Protein AF-A0A2I0SZI4-F1 (afdb_monomer)

pLDDT: mean 84.81, std 13.73, range [38.62, 94.12]

Sequence (105 aa):
MYHERINRATNKKITLSLMANPSHLEAVDPVVQGKTKAEQFYRGDTAGKKVMSILLHGDAAFAGQGVVYETFHLSDLPSYTTNGTIHVVVNNQVTSRGFSNHFVC

Radius of gyration: 15.02 Å; Cα contacts (8 Å, |Δi|>4): 156; chains: 1; bounding box: 37×29×42 Å

Nearest PDB structures (foldseek):
  8i0k-assembly1_B  TM=9.808E-01  e=4.228E-10  Homo sapiens
  2yic-assembly2_C  TM=9.408E-01  e=3.191E-06  Mycolicibacterium smegmatis
  6km9-assembly1_A  TM=9.834E-01  e=1.082E-05  Vibrio vulnificus CMCP6
  6kma-assembly2_D  TM=9.854E-01  e=1.230E-05  Vibrio vulnificus CMCP6
  6kma-assembly1_A  TM=9.844E-01  e=1.230E-05  Vibrio vulnificus CMCP6

Solvent-accessible surface area (backbone atoms only — not comparable to full-atom values): 6476 Å² total; per-residue (Å²): 120,76,46,79,44,72,38,84,91,76,74,41,79,43,80,45,71,74,68,91,64,71,92,59,77,66,68,45,54,57,54,51,45,52,50,42,36,49,54,19,58,79,66,69,33,88,78,32,83,84,49,77,46,68,45,41,34,15,51,59,45,57,76,68,40,68,60,50,59,54,43,57,58,37,51,78,35,87,92,53,32,41,74,60,70,49,76,46,69,55,70,78,91,66,67,48,100,66,95,51,45,92,47,78,89

Structure (mmCIF, N/CA/C/O backbone):
data_AF-A0A2I0SZI4-F1
#
_entry.id   AF-A0A2I0SZI4-F1
#
loop_
_atom_site.group_PDB
_atom_site.id
_atom_site.type_symbol
_atom_site.label_atom_id
_atom_site.label_alt_id
_atom_site.label_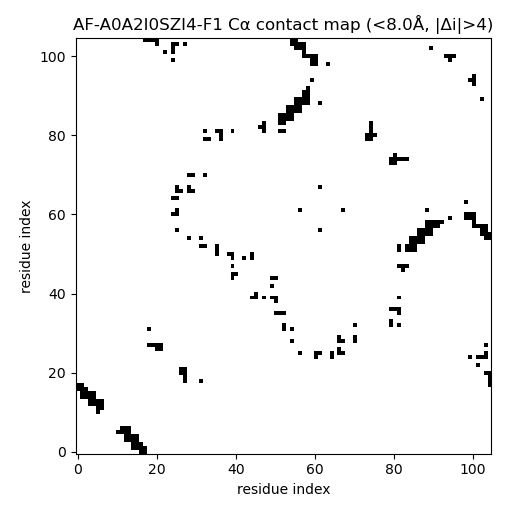comp_id
_atom_site.label_asym_id
_atom_site.label_entity_id
_atom_site.label_seq_id
_atom_site.pdbx_PDB_ins_code
_atom_site.Cartn_x
_atom_site.Cartn_y
_atom_site.Cartn_z
_atom_site.occupancy
_atom_site.B_iso_or_equiv
_atom_site.auth_seq_id
_atom_site.auth_comp_id
_atom_site.auth_asym_id
_atom_site.auth_atom_id
_atom_site.pdbx_PDB_model_num
ATOM 1 N N . MET A 1 1 ? -0.121 15.927 5.016 1.00 57.59 1 MET A N 1
ATOM 2 C CA . MET A 1 1 ? -1.367 16.670 4.728 1.00 57.59 1 MET A CA 1
ATOM 3 C C . MET A 1 1 ? -2.515 15.668 4.672 1.00 57.59 1 MET A C 1
ATOM 5 O O . MET A 1 1 ? -2.370 14.643 4.012 1.00 57.59 1 MET A O 1
ATOM 9 N N . TYR A 1 2 ? -3.602 15.910 5.403 1.00 79.25 2 TYR A N 1
ATOM 10 C CA . TYR A 1 2 ? -4.803 15.069 5.390 1.00 79.25 2 TYR A CA 1
ATOM 11 C C . TYR A 1 2 ? -5.972 15.906 4.875 1.00 79.25 2 TYR A C 1
ATOM 13 O O . TYR A 1 2 ? -6.085 17.079 5.224 1.00 79.25 2 TYR A O 1
ATOM 21 N N . HIS A 1 3 ? -6.819 15.314 4.041 1.00 87.88 3 HIS A N 1
ATOM 22 C CA . HIS A 1 3 ? -8.044 15.928 3.548 1.00 87.88 3 HIS A CA 1
ATOM 23 C C . HIS A 1 3 ? -9.241 15.192 4.130 1.00 87.88 3 HIS A C 1
ATOM 25 O O . HIS A 1 3 ? -9.413 14.001 3.889 1.00 87.88 3 HIS A O 1
ATOM 31 N N . GLU A 1 4 ? -10.097 15.894 4.866 1.00 90.00 4 GLU A N 1
ATOM 32 C CA . GLU A 1 4 ? -11.369 15.328 5.305 1.00 90.00 4 GLU A CA 1
ATOM 33 C C . GLU A 1 4 ? -12.471 15.602 4.279 1.00 90.00 4 GLU A C 1
ATOM 35 O O . GLU A 1 4 ? -12.625 16.710 3.748 1.00 90.00 4 GLU A O 1
ATOM 40 N N . ARG A 1 5 ? -13.252 14.563 3.986 1.00 89.75 5 ARG A N 1
ATOM 41 C CA . ARG A 1 5 ? -14.419 14.617 3.104 1.00 89.75 5 ARG A CA 1
ATOM 42 C C . ARG A 1 5 ? -15.586 13.892 3.760 1.00 89.75 5 ARG A C 1
ATOM 44 O O . ARG A 1 5 ? -15.414 12.846 4.376 1.00 89.75 5 ARG A O 1
ATOM 51 N N . ILE A 1 6 ? -16.788 14.446 3.624 1.00 90.62 6 ILE A N 1
ATOM 52 C CA . ILE A 1 6 ? -18.020 13.782 4.060 1.00 90.62 6 ILE A CA 1
ATOM 53 C C . ILE A 1 6 ? -18.479 12.858 2.934 1.00 90.62 6 ILE A C 1
ATOM 55 O O . ILE A 1 6 ? -18.674 13.296 1.799 1.00 90.62 6 ILE A O 1
ATOM 59 N N . ASN A 1 7 ? -18.672 11.583 3.252 1.00 91.00 7 ASN A N 1
ATOM 60 C CA . ASN A 1 7 ? -19.337 10.647 2.364 1.00 91.00 7 ASN A CA 1
ATOM 61 C C . ASN A 1 7 ? -20.837 10.967 2.347 1.00 91.00 7 ASN A C 1
ATOM 63 O O . ASN A 1 7 ? -21.522 10.776 3.348 1.00 91.00 7 ASN A O 1
ATOM 67 N N . ARG A 1 8 ? -21.350 11.429 1.203 1.00 89.88 8 ARG A N 1
ATOM 68 C CA . ARG A 1 8 ? -22.761 11.820 1.051 1.00 89.88 8 ARG A CA 1
ATOM 69 C C . ARG A 1 8 ? -23.742 10.656 1.218 1.00 89.88 8 ARG A C 1
ATOM 71 O O . ARG A 1 8 ? -24.861 10.888 1.649 1.00 89.88 8 ARG A O 1
ATOM 78 N N . ALA A 1 9 ? -23.335 9.425 0.904 1.00 92.31 9 ALA A N 1
ATOM 79 C CA . ALA A 1 9 ? -24.199 8.251 1.013 1.00 92.31 9 ALA A CA 1
ATOM 80 C C . ALA A 1 9 ? -24.351 7.767 2.463 1.00 92.31 9 ALA A C 1
ATOM 82 O O . ALA A 1 9 ? -25.408 7.280 2.845 1.00 92.31 9 ALA A O 1
ATOM 83 N N . THR A 1 10 ? -23.300 7.897 3.281 1.00 91.56 10 THR A N 1
ATOM 84 C CA . THR A 1 10 ? -23.291 7.375 4.662 1.00 91.56 10 THR A CA 1
ATOM 85 C C . THR A 1 10 ? -23.274 8.457 5.741 1.00 91.56 10 THR A C 1
ATOM 87 O O . THR A 1 10 ? -23.342 8.127 6.922 1.00 91.56 10 THR A O 1
ATOM 90 N N . ASN A 1 11 ? -23.150 9.736 5.366 1.00 92.12 11 ASN A N 1
ATOM 91 C CA . ASN A 1 11 ? -22.923 10.880 6.261 1.00 92.12 11 ASN A CA 1
ATOM 92 C C . ASN A 1 11 ? -21.717 10.732 7.209 1.00 92.12 11 ASN A C 1
ATOM 94 O O . ASN A 1 11 ? -21.591 11.453 8.199 1.00 92.12 11 ASN A O 1
ATOM 98 N N . LYS A 1 12 ? -20.788 9.821 6.901 1.00 91.00 12 LYS A N 1
ATOM 99 C CA . LYS A 1 12 ? -19.557 9.626 7.672 1.00 91.00 12 LYS A CA 1
ATOM 100 C C . LYS A 1 12 ? -18.433 10.496 7.121 1.00 91.00 12 LYS A C 1
ATOM 102 O O . LYS A 1 12 ? -18.307 10.675 5.910 1.00 91.00 12 LYS A O 1
ATOM 107 N N . LYS A 1 13 ? -17.586 11.009 8.013 1.00 91.44 13 LYS A N 1
ATOM 108 C CA . LYS A 1 13 ? -16.336 11.680 7.636 1.00 91.44 13 LYS A CA 1
ATOM 109 C C . LYS A 1 13 ? -15.281 10.636 7.277 1.00 91.44 13 LYS A C 1
ATOM 111 O O . LYS A 1 13 ? -15.106 9.662 8.003 1.00 91.44 13 LYS A O 1
ATOM 116 N N . ILE A 1 14 ? -14.590 10.859 6.167 1.00 91.75 14 ILE A N 1
ATOM 117 C CA . ILE A 1 14 ? -13.469 10.052 5.690 1.00 91.75 14 ILE A CA 1
ATOM 118 C C . ILE A 1 14 ? -12.253 10.966 5.600 1.00 91.75 14 ILE A C 1
ATOM 120 O O . ILE A 1 14 ? -12.322 12.051 5.018 1.00 91.75 14 ILE A O 1
ATOM 124 N N . THR A 1 15 ? -11.142 10.518 6.171 1.00 91.44 15 THR A N 1
ATOM 125 C CA . THR A 1 15 ? -9.850 11.193 6.066 1.00 91.44 15 THR A CA 1
ATOM 126 C C . THR A 1 15 ? -9.047 10.548 4.942 1.00 91.44 15 THR A C 1
ATOM 128 O O . THR A 1 15 ? -8.824 9.342 4.951 1.00 91.44 15 THR A O 1
ATOM 131 N N . LEU A 1 16 ? -8.599 11.351 3.985 1.00 90.88 16 LEU A N 1
ATOM 132 C CA . LEU A 1 16 ? -7.780 10.944 2.849 1.00 90.88 16 LEU A CA 1
ATOM 133 C C . LEU A 1 16 ? -6.364 11.495 3.031 1.00 90.88 16 LEU A C 1
ATOM 135 O O . LEU A 1 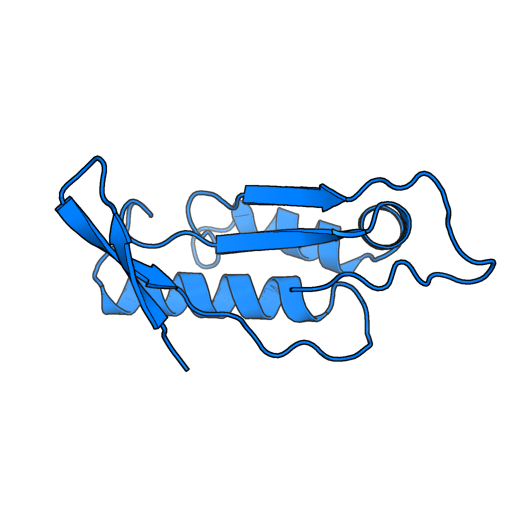16 ? -6.182 12.663 3.383 1.00 90.88 16 LEU A O 1
ATOM 139 N N . SER A 1 17 ? -5.351 10.668 2.791 1.00 91.00 17 SER A N 1
ATOM 140 C CA . SER A 1 17 ? -3.945 11.076 2.802 1.00 91.00 17 SER A CA 1
ATOM 141 C C . SER A 1 17 ? -3.285 10.570 1.533 1.00 91.00 17 SER A C 1
ATOM 143 O O . SER A 1 17 ? -3.420 9.395 1.220 1.00 91.00 17 SER A O 1
ATOM 145 N N . LEU A 1 18 ? -2.582 11.456 0.833 1.00 90.31 18 LEU A N 1
ATOM 146 C CA . LEU A 1 18 ? -1.769 11.110 -0.328 1.00 90.31 18 LEU A CA 1
ATOM 147 C C . LEU A 1 18 ? -0.297 11.208 0.067 1.00 90.31 18 LEU A C 1
ATOM 149 O O . LEU A 1 18 ? 0.095 12.204 0.690 1.00 90.31 18 LEU A O 1
ATOM 153 N N . MET A 1 19 ? 0.483 10.167 -0.228 1.00 89.00 19 MET A N 1
ATOM 154 C CA . MET A 1 19 ? 1.912 10.128 0.080 1.00 89.00 19 MET A CA 1
ATOM 155 C C . MET A 1 19 ? 2.719 10.784 -1.029 1.00 89.00 19 MET A C 1
ATOM 157 O O . MET A 1 19 ? 2.383 10.684 -2.200 1.00 89.00 19 MET A O 1
ATOM 161 N N . ALA A 1 20 ? 3.780 11.488 -0.639 1.00 87.94 20 ALA A N 1
ATOM 162 C CA . ALA A 1 20 ? 4.736 11.999 -1.604 1.00 87.94 20 ALA A CA 1
ATOM 163 C C . ALA A 1 20 ? 5.593 10.833 -2.104 1.00 87.94 20 ALA A C 1
ATOM 165 O O . ALA A 1 20 ? 6.163 10.093 -1.302 1.00 87.94 20 ALA A O 1
ATOM 166 N N . ASN A 1 21 ? 5.687 10.694 -3.418 1.00 88.06 21 ASN A N 1
ATOM 167 C CA . ASN A 1 21 ? 6.401 9.623 -4.092 1.00 88.06 21 ASN A CA 1
ATOM 168 C C . ASN A 1 21 ? 7.538 10.198 -4.960 1.00 88.06 21 ASN A C 1
ATOM 170 O O . ASN A 1 21 ? 7.333 11.196 -5.657 1.00 88.06 21 ASN A O 1
ATOM 174 N N . PRO A 1 22 ? 8.746 9.607 -4.930 1.00 86.56 22 PRO A N 1
ATOM 175 C CA . PRO A 1 22 ? 9.817 9.981 -5.847 1.00 86.56 22 PRO A CA 1
ATOM 176 C C . PRO A 1 22 ? 9.516 9.491 -7.273 1.00 86.56 22 PRO A C 1
ATOM 178 O O . PRO A 1 22 ? 8.589 8.719 -7.507 1.00 86.56 22 PRO A O 1
ATOM 181 N N . SER A 1 23 ? 10.353 9.888 -8.235 1.00 83.44 23 SER A N 1
ATOM 182 C CA . SER A 1 23 ? 10.281 9.380 -9.614 1.00 83.44 23 SER A CA 1
ATOM 183 C C . SER A 1 23 ? 10.620 7.889 -9.750 1.00 83.44 23 SER A C 1
ATOM 185 O O . SER A 1 23 ? 10.329 7.302 -10.790 1.00 83.44 23 SER A O 1
ATOM 187 N N . HIS A 1 24 ? 11.227 7.277 -8.725 1.00 84.81 24 HIS A N 1
ATOM 188 C CA . HIS A 1 24 ? 11.478 5.838 -8.672 1.00 84.81 24 HIS A CA 1
ATOM 189 C C . HIS A 1 24 ? 10.147 5.114 -8.473 1.00 84.81 24 HIS A C 1
ATOM 191 O O . HIS A 1 24 ? 9.565 5.162 -7.388 1.00 84.81 24 HIS A O 1
ATOM 197 N N . LEU A 1 25 ? 9.664 4.493 -9.547 1.00 80.81 25 LEU A N 1
ATOM 198 C CA . LEU A 1 25 ? 8.380 3.799 -9.570 1.00 80.81 25 LEU A CA 1
ATOM 199 C C . LEU A 1 25 ? 8.345 2.703 -8.497 1.00 80.81 25 LEU A C 1
ATOM 201 O O . LEU A 1 25 ? 9.364 2.070 -8.231 1.00 80.81 25 LEU A O 1
ATOM 205 N N . GLU A 1 26 ? 7.181 2.511 -7.876 1.00 86.38 26 GLU A N 1
ATOM 206 C CA . GLU A 1 26 ? 6.907 1.490 -6.845 1.00 86.38 26 GLU A CA 1
ATOM 207 C C . GLU A 1 26 ? 7.711 1.619 -5.531 1.00 86.38 26 GLU A C 1
ATOM 209 O O . GLU A 1 26 ? 7.407 0.964 -4.538 1.00 86.38 26 GLU A O 1
ATOM 214 N N . ALA A 1 27 ? 8.690 2.528 -5.442 1.00 87.25 27 ALA A N 1
ATOM 215 C CA . ALA A 1 27 ? 9.480 2.729 -4.221 1.00 87.25 27 ALA A CA 1
ATOM 216 C C . ALA A 1 27 ? 8.641 3.223 -3.024 1.00 87.25 27 ALA A C 1
ATOM 218 O O . ALA A 1 27 ? 9.066 3.120 -1.872 1.00 87.25 27 ALA A O 1
ATOM 219 N N . VAL A 1 28 ? 7.457 3.786 -3.287 1.00 91.25 28 VAL A N 1
ATOM 220 C CA . VAL A 1 28 ? 6.547 4.301 -2.256 1.00 91.25 28 VAL A CA 1
ATOM 221 C C . VAL A 1 28 ? 5.647 3.214 -1.652 1.00 91.25 28 VAL A C 1
ATOM 223 O O . VAL A 1 28 ? 5.114 3.417 -0.561 1.00 91.25 28 VAL A O 1
ATOM 226 N N . ASP A 1 29 ? 5.512 2.055 -2.299 1.00 92.06 29 ASP A N 1
ATOM 227 C CA . ASP A 1 29 ? 4.638 0.956 -1.872 1.00 92.06 29 ASP A CA 1
ATOM 228 C C . ASP A 1 29 ? 4.865 0.536 -0.408 1.00 92.06 29 ASP A C 1
ATOM 230 O O . ASP A 1 29 ? 3.919 0.602 0.393 1.00 92.06 29 ASP A O 1
ATOM 234 N N . PRO A 1 30 ? 6.102 0.201 0.021 1.00 92.00 30 PRO A N 1
ATOM 235 C CA . PRO A 1 30 ? 6.352 -0.167 1.413 1.00 92.00 30 PRO A CA 1
ATOM 236 C C . PRO A 1 30 ? 6.176 1.018 2.372 1.00 92.00 30 PRO A C 1
ATOM 238 O O . PRO A 1 30 ? 5.818 0.830 3.537 1.00 92.00 30 PRO A O 1
ATOM 241 N N . VAL A 1 31 ? 6.371 2.254 1.899 1.00 93.19 31 VAL A N 1
ATOM 242 C CA . VAL A 1 31 ? 6.194 3.468 2.712 1.00 93.19 31 VAL A CA 1
ATOM 243 C C . VAL A 1 31 ? 4.719 3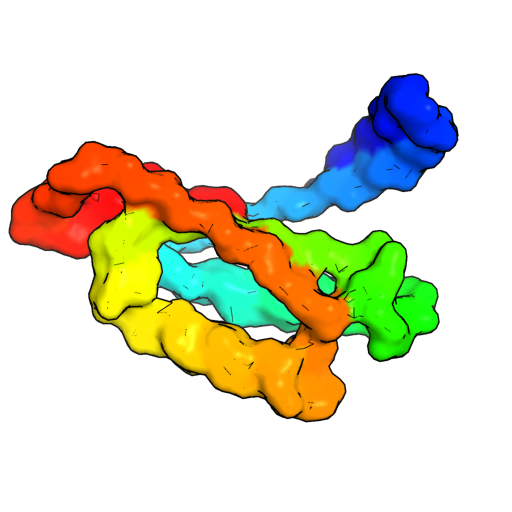.669 3.058 1.00 93.19 31 VAL A C 1
ATOM 245 O O . VAL A 1 31 ? 4.378 3.947 4.212 1.00 93.19 31 VAL A O 1
ATOM 248 N N . VAL A 1 32 ? 3.825 3.480 2.085 1.00 93.06 32 VAL A N 1
ATOM 249 C CA . VAL A 1 32 ? 2.371 3.552 2.291 1.00 93.06 32 VAL A CA 1
ATOM 250 C C . VAL A 1 32 ? 1.894 2.429 3.214 1.00 93.06 32 VAL A C 1
ATOM 252 O O . VAL A 1 32 ? 1.081 2.694 4.106 1.00 93.06 32 VAL A O 1
ATOM 255 N N . GLN A 1 33 ? 2.415 1.205 3.063 1.00 93.56 33 GLN A N 1
ATOM 256 C CA . GLN A 1 33 ? 2.106 0.099 3.980 1.00 93.56 33 GLN A CA 1
ATOM 257 C C . GLN A 1 33 ? 2.536 0.417 5.414 1.00 93.56 33 GLN A C 1
ATOM 259 O O . GLN A 1 33 ? 1.727 0.315 6.339 1.00 93.56 33 GLN A O 1
ATOM 264 N N . GLY A 1 34 ? 3.769 0.894 5.603 1.00 92.81 34 GLY A N 1
ATOM 265 C CA . GLY A 1 34 ? 4.289 1.281 6.915 1.00 92.81 34 GLY A CA 1
ATOM 266 C C . GLY A 1 34 ? 3.465 2.392 7.566 1.00 92.81 34 GLY A C 1
ATOM 267 O O . GLY A 1 34 ? 3.092 2.290 8.737 1.00 92.81 34 GLY A O 1
ATOM 268 N N . LYS A 1 35 ? 3.092 3.422 6.796 1.00 93.12 35 LYS A N 1
ATOM 269 C CA . LYS A 1 35 ? 2.210 4.485 7.291 1.00 93.12 35 LYS A CA 1
ATOM 270 C C . LYS A 1 35 ? 0.831 3.949 7.680 1.00 93.12 35 LYS A C 1
ATOM 272 O O . LYS A 1 35 ? 0.305 4.319 8.727 1.00 93.12 35 LYS A O 1
ATOM 277 N N . THR A 1 36 ? 0.246 3.087 6.855 1.00 93.50 36 THR A N 1
ATOM 278 C CA . THR A 1 36 ? -1.073 2.492 7.114 1.00 93.50 36 THR A CA 1
ATOM 279 C C . THR A 1 36 ? -1.047 1.660 8.387 1.00 93.50 36 THR A C 1
ATOM 281 O O . THR A 1 36 ? -1.911 1.833 9.245 1.00 93.50 36 THR A O 1
ATOM 284 N N . LYS A 1 37 ? -0.008 0.839 8.572 1.00 93.62 37 LYS A N 1
ATOM 285 C CA . LYS A 1 37 ? 0.198 0.063 9.796 1.00 93.62 37 LYS A CA 1
ATOM 286 C C . LYS A 1 37 ? 0.357 0.955 11.027 1.00 93.62 37 LYS A C 1
ATOM 288 O O . LYS A 1 37 ? -0.239 0.671 12.066 1.00 93.62 37 LYS A O 1
ATOM 293 N N . ALA A 1 38 ? 1.110 2.050 10.916 1.00 93.81 38 ALA A N 1
ATOM 294 C CA . ALA A 1 38 ? 1.263 3.014 12.002 1.00 93.81 38 ALA A CA 1
ATOM 295 C C . ALA A 1 38 ? -0.083 3.658 12.380 1.00 93.81 38 ALA A C 1
ATOM 297 O O . ALA A 1 38 ? -0.440 3.709 13.554 1.00 93.81 38 ALA A O 1
ATOM 298 N N . GLU A 1 39 ? -0.876 4.089 11.398 1.00 93.12 39 GLU A N 1
ATOM 299 C CA . GLU A 1 39 ? -2.217 4.645 11.632 1.00 93.12 39 GLU A CA 1
ATOM 300 C C . GLU A 1 39 ? -3.177 3.614 12.246 1.00 93.12 39 GLU A C 1
ATOM 302 O O . GLU A 1 39 ? -3.953 3.955 13.140 1.00 93.12 39 GLU A O 1
ATOM 307 N N . GLN A 1 40 ? -3.109 2.347 11.821 1.00 94.12 40 GLN A N 1
ATOM 308 C CA . GLN A 1 40 ? -3.866 1.259 12.445 1.00 94.12 40 GLN A CA 1
ATOM 309 C C . GLN A 1 40 ? -3.470 1.082 13.914 1.00 94.12 40 GLN A C 1
ATOM 311 O O . GLN A 1 40 ? -4.344 1.002 14.777 1.00 94.12 40 GLN A O 1
ATOM 316 N N . PHE A 1 41 ? -2.169 1.097 14.217 1.00 93.56 41 PHE A N 1
ATOM 317 C CA . PHE A 1 41 ? -1.659 1.008 15.584 1.00 93.56 41 PHE A CA 1
ATOM 318 C C . PHE A 1 41 ? -2.166 2.165 16.458 1.00 93.56 41 PHE A C 1
ATOM 320 O O . PHE A 1 41 ? -2.788 1.923 17.492 1.00 93.56 41 PHE A O 1
ATOM 327 N N . TYR A 1 42 ? -2.001 3.416 16.015 1.00 93.56 42 TYR A N 1
ATOM 328 C CA . TYR A 1 42 ? -2.442 4.592 16.777 1.00 93.56 42 TYR A CA 1
ATOM 329 C C . TYR A 1 42 ? -3.965 4.660 16.973 1.00 93.56 42 TYR A C 1
ATOM 331 O O . TYR A 1 42 ? -4.433 5.230 17.957 1.00 93.56 42 TYR A O 1
ATOM 339 N N . ARG A 1 43 ? -4.760 4.066 16.072 1.00 92.06 43 ARG A N 1
ATOM 340 C CA . ARG A 1 43 ? -6.234 4.021 16.163 1.00 92.06 43 ARG A CA 1
ATOM 341 C C . ARG A 1 43 ? -6.778 2.753 16.835 1.00 92.06 43 ARG A C 1
ATOM 343 O O . ARG A 1 43 ? -8.006 2.568 16.877 1.00 92.06 43 ARG A O 1
ATOM 350 N N . GLY A 1 44 ? -5.894 1.879 17.325 1.00 93.00 44 GLY A N 1
ATOM 351 C CA . GLY A 1 44 ? -6.251 0.585 17.910 1.00 93.00 44 GLY A CA 1
ATOM 352 C C . GLY A 1 44 ? -7.008 -0.325 16.936 1.00 93.00 44 GLY A C 1
ATOM 353 O O . GLY A 1 44 ? -7.935 -1.025 17.335 1.00 93.00 44 GLY A O 1
ATOM 354 N N . ASP A 1 45 ? -6.695 -0.250 15.643 1.00 91.81 45 ASP A N 1
ATOM 355 C CA . ASP A 1 45 ? -7.350 -0.996 14.568 1.00 91.81 45 ASP A CA 1
ATOM 356 C C . ASP A 1 45 ? -6.609 -2.302 14.259 1.00 91.81 45 ASP A C 1
ATOM 358 O O . ASP A 1 45 ? -5.952 -2.450 13.232 1.00 91.81 45 ASP A O 1
ATOM 362 N N . THR A 1 46 ? -6.714 -3.273 15.165 1.00 87.12 46 THR A N 1
ATOM 363 C CA . THR A 1 46 ? -6.058 -4.582 15.008 1.00 87.12 46 THR A CA 1
ATOM 364 C C . THR A 1 46 ? -6.648 -5.420 13.874 1.00 87.12 4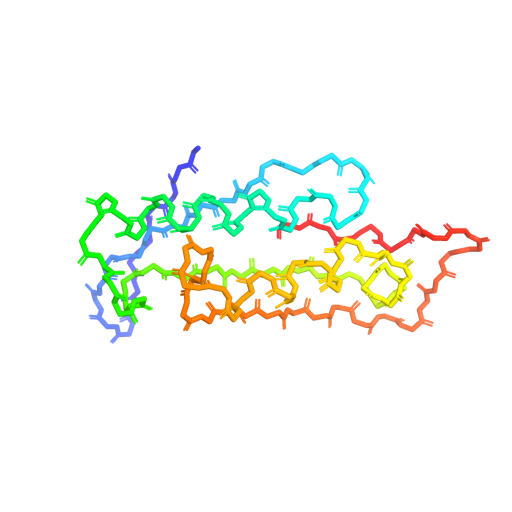6 THR A C 1
ATOM 366 O O . THR A 1 46 ? -5.958 -6.271 13.322 1.00 87.12 46 THR A O 1
ATOM 369 N N . ALA A 1 47 ? -7.904 -5.160 13.503 1.00 87.44 47 ALA A N 1
ATOM 370 C CA . ALA A 1 47 ? -8.626 -5.882 12.459 1.00 87.44 47 ALA A CA 1
ATOM 371 C C . ALA A 1 47 ? -8.585 -5.194 11.079 1.00 87.44 47 ALA A C 1
ATOM 373 O O . ALA A 1 47 ? -9.209 -5.701 10.151 1.00 87.44 47 ALA A O 1
ATOM 374 N N . GLY A 1 48 ? -7.921 -4.035 10.947 1.00 88.06 48 GLY A N 1
ATOM 375 C CA . GLY A 1 48 ? -7.829 -3.272 9.692 1.00 88.06 48 GLY A CA 1
ATOM 376 C C . GLY A 1 48 ? -9.173 -2.793 9.132 1.00 88.06 48 GLY A C 1
ATOM 377 O O . GLY A 1 48 ? -9.371 -2.753 7.922 1.00 88.06 48 GLY A O 1
ATOM 378 N N . LYS A 1 49 ? -10.135 -2.462 10.000 1.00 90.94 49 LYS A N 1
ATOM 379 C CA . LYS A 1 49 ? -11.495 -2.050 9.601 1.00 90.94 49 LYS A CA 1
ATOM 380 C C . LYS A 1 49 ? -11.685 -0.535 9.530 1.00 90.94 49 LYS A C 1
ATOM 382 O O . LYS A 1 49 ? -12.726 -0.073 9.064 1.00 90.94 49 LYS A O 1
ATOM 387 N N . LYS A 1 50 ? -10.735 0.246 10.044 1.00 91.19 50 LYS A N 1
ATOM 388 C CA . LYS A 1 50 ? -10.803 1.713 10.137 1.00 91.19 50 LYS A CA 1
ATOM 389 C C . LYS A 1 50 ? -9.838 2.403 9.179 1.00 91.19 50 LYS A C 1
ATOM 391 O O . LYS A 1 50 ? -10.128 3.523 8.762 1.00 91.19 50 LYS A O 1
ATOM 396 N N . VAL A 1 51 ? -8.703 1.778 8.872 1.00 93.25 51 VAL A N 1
ATOM 39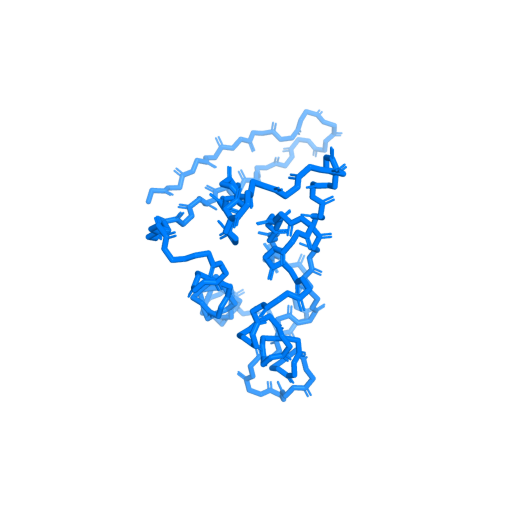7 C CA . VAL A 1 51 ? -7.669 2.337 7.991 1.00 93.25 51 VAL A CA 1
ATOM 398 C C . VAL A 1 51 ? -7.327 1.331 6.903 1.00 93.25 51 VAL A C 1
ATOM 400 O O . VAL A 1 51 ? -7.099 0.160 7.193 1.00 93.25 51 VAL A O 1
ATOM 403 N N . MET A 1 52 ? -7.254 1.818 5.669 1.00 92.62 52 MET A N 1
ATOM 404 C CA . MET A 1 52 ? -6.968 1.033 4.476 1.00 92.62 52 MET A CA 1
ATOM 405 C C . MET A 1 52 ? -6.013 1.811 3.572 1.00 92.62 52 MET A C 1
ATOM 407 O O . MET A 1 52 ? -6.156 3.029 3.426 1.00 92.62 52 MET A O 1
ATOM 411 N N . SER A 1 53 ? -5.072 1.101 2.959 1.00 93.25 53 SER A N 1
ATOM 412 C CA . SER A 1 53 ? -4.199 1.606 1.902 1.00 93.25 53 SER A CA 1
ATOM 413 C C . SER A 1 53 ? -4.777 1.302 0.523 1.00 93.25 53 SER A C 1
ATOM 415 O O . SER A 1 53 ? -5.388 0.255 0.285 1.00 93.25 53 SER A O 1
ATOM 417 N N . ILE A 1 54 ? -4.551 2.236 -0.395 1.00 93.44 54 ILE A N 1
ATOM 418 C CA . ILE A 1 54 ? -4.804 2.077 -1.823 1.00 93.44 54 ILE A CA 1
ATOM 419 C C . ILE A 1 54 ? -3.481 2.393 -2.515 1.00 93.44 54 ILE A C 1
ATOM 421 O O . ILE A 1 54 ? -2.893 3.432 -2.223 1.00 93.44 54 ILE A O 1
ATOM 425 N N . LEU A 1 55 ? -3.019 1.49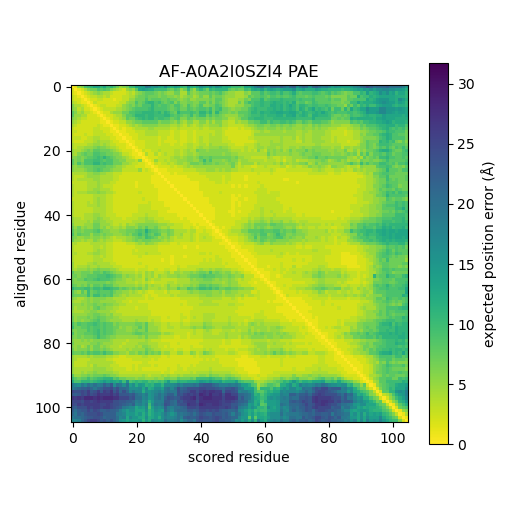3 -3.377 1.00 92.69 55 LEU A N 1
ATOM 426 C CA . LEU A 1 55 ? -1.800 1.646 -4.162 1.00 92.69 55 LEU A CA 1
ATOM 427 C C . LEU A 1 55 ? -2.158 1.686 -5.645 1.00 92.69 55 LEU A C 1
ATOM 429 O O . LEU A 1 55 ? -2.930 0.851 -6.125 1.00 92.69 55 LEU A O 1
ATOM 433 N N . LEU A 1 56 ? -1.637 2.686 -6.350 1.00 90.56 56 LEU A N 1
ATOM 434 C CA . LEU A 1 56 ? -1.829 2.855 -7.784 1.00 90.56 56 LEU A CA 1
ATOM 435 C C . LEU A 1 56 ? -0.520 2.539 -8.501 1.00 90.56 56 LEU A C 1
ATOM 437 O O . LEU A 1 56 ? 0.499 3.164 -8.218 1.00 90.56 56 LEU A O 1
ATOM 441 N N . HIS A 1 57 ? -0.591 1.622 -9.462 1.00 89.19 57 HIS A N 1
ATOM 442 C CA . HIS A 1 57 ? 0.567 1.127 -10.201 1.00 89.19 57 HIS A CA 1
ATOM 443 C C . HIS A 1 57 ? 0.376 1.305 -11.708 1.00 89.19 57 HIS A C 1
ATOM 445 O O . HIS A 1 57 ? -0.748 1.239 -12.219 1.00 89.19 57 HIS A O 1
ATOM 451 N N . GLY A 1 58 ? 1.479 1.446 -12.439 1.00 87.50 58 GLY A N 1
ATOM 452 C CA . GLY A 1 58 ? 1.496 1.260 -13.892 1.00 87.50 58 GLY A CA 1
ATOM 453 C C . GLY A 1 58 ? 1.723 -0.210 -14.257 1.00 87.50 58 GLY A C 1
ATOM 454 O O . GLY A 1 58 ? 2.472 -0.899 -13.573 1.00 87.50 58 GLY A O 1
ATOM 455 N N . ASP A 1 59 ? 1.141 -0.696 -15.355 1.00 84.75 59 ASP A N 1
ATOM 456 C CA . ASP A 1 59 ? 1.276 -2.096 -15.804 1.00 84.75 59 ASP A CA 1
ATOM 457 C C . ASP A 1 59 ? 2.733 -2.570 -15.946 1.00 84.75 59 ASP A C 1
ATOM 459 O O . ASP A 1 59 ? 3.083 -3.641 -15.446 1.00 84.75 59 ASP A O 1
ATOM 463 N N . ALA A 1 60 ? 3.608 -1.765 -16.557 1.00 83.06 60 ALA A N 1
ATOM 464 C CA . ALA A 1 60 ? 5.010 -2.138 -16.740 1.00 83.06 60 ALA A CA 1
ATOM 465 C C . ALA A 1 60 ? 5.823 -2.134 -15.436 1.00 83.06 60 ALA A C 1
ATOM 467 O O . ALA A 1 60 ? 6.702 -2.974 -15.242 1.00 83.06 60 ALA A O 1
ATOM 468 N N . ALA A 1 61 ? 5.550 -1.177 -14.547 1.00 82.69 61 ALA A N 1
ATOM 469 C CA . ALA A 1 61 ? 6.273 -1.024 -13.288 1.00 82.69 61 ALA A CA 1
ATOM 470 C C . ALA A 1 61 ? 5.859 -2.100 -12.276 1.00 82.69 61 ALA A C 1
ATOM 472 O O . ALA A 1 61 ? 6.728 -2.731 -11.677 1.00 82.69 61 ALA A O 1
ATOM 473 N N . PHE 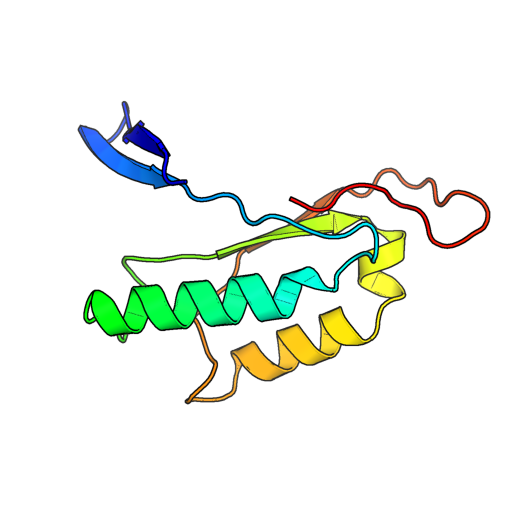A 1 62 ? 4.559 -2.401 -12.211 1.00 85.94 62 PHE A N 1
ATOM 474 C CA . PHE A 1 62 ? 3.996 -3.471 -11.392 1.00 85.94 62 PHE A CA 1
ATOM 475 C C . PHE A 1 62 ? 4.629 -4.837 -11.693 1.00 85.94 62 PHE A C 1
ATOM 477 O O . PHE A 1 62 ? 4.976 -5.582 -10.781 1.00 85.94 62 PHE A O 1
ATOM 484 N N . ALA A 1 63 ? 4.815 -5.165 -12.976 1.00 86.25 63 ALA A N 1
ATOM 485 C CA . ALA A 1 63 ? 5.421 -6.433 -13.378 1.00 86.25 63 ALA A CA 1
ATOM 486 C C . ALA A 1 63 ? 6.957 -6.443 -13.257 1.00 86.25 63 ALA A C 1
ATOM 488 O O . ALA A 1 63 ? 7.543 -7.506 -13.045 1.00 86.25 63 ALA A O 1
ATOM 489 N N . GLY A 1 64 ? 7.608 -5.286 -13.427 1.00 83.62 64 GLY A N 1
ATOM 490 C CA . GLY A 1 64 ? 9.061 -5.179 -13.577 1.00 83.62 64 GLY A CA 1
ATOM 491 C C . GLY A 1 64 ? 9.848 -4.833 -12.310 1.00 83.62 64 GLY A C 1
ATOM 492 O O . GLY A 1 64 ? 11.055 -5.066 -12.282 1.00 83.62 64 GLY A O 1
ATOM 493 N N . GLN A 1 65 ? 9.217 -4.268 -11.277 1.00 84.94 65 GLN A N 1
ATOM 494 C CA . GLN A 1 65 ? 9.904 -3.858 -10.048 1.00 84.94 65 GLN A CA 1
ATOM 495 C C . GLN A 1 65 ? 9.773 -4.916 -8.943 1.00 84.94 65 GLN A C 1
ATOM 497 O O . GLN A 1 65 ? 8.675 -5.256 -8.509 1.00 84.94 65 GLN A O 1
ATOM 502 N N . GLY A 1 66 ? 10.910 -5.401 -8.433 1.00 89.69 66 GLY A N 1
ATOM 503 C CA . GLY A 1 66 ? 10.957 -6.410 -7.363 1.00 89.69 66 GLY A CA 1
ATOM 504 C C . GLY A 1 66 ? 10.276 -5.972 -6.060 1.00 89.69 66 GLY A C 1
ATOM 505 O O . GLY A 1 66 ? 9.649 -6.790 -5.390 1.00 89.69 66 GLY A O 1
ATOM 506 N N . VAL A 1 67 ? 10.321 -4.669 -5.752 1.00 90.00 67 VAL A N 1
ATOM 507 C CA . VAL A 1 67 ? 9.741 -4.085 -4.529 1.00 90.00 67 VAL A CA 1
ATOM 508 C C . VAL A 1 67 ? 8.226 -4.304 -4.418 1.00 90.00 67 VAL A C 1
ATOM 5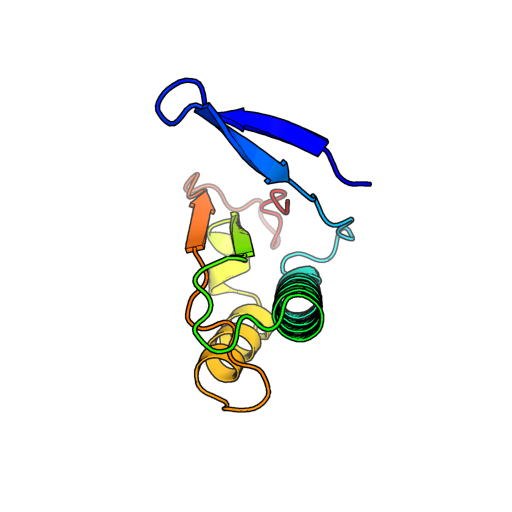10 O O . VAL A 1 67 ? 7.692 -4.383 -3.312 1.00 90.00 67 VAL A O 1
ATOM 513 N N . VAL A 1 68 ? 7.532 -4.480 -5.546 1.00 90.00 68 VAL A N 1
ATOM 514 C CA . VAL A 1 68 ? 6.098 -4.799 -5.575 1.00 90.00 68 VAL A CA 1
ATOM 515 C C . VAL A 1 68 ? 5.857 -6.175 -4.950 1.00 90.00 68 VAL A C 1
ATOM 517 O O . VAL A 1 68 ? 5.029 -6.327 -4.052 1.00 90.00 68 VAL A O 1
ATOM 520 N N . TYR A 1 69 ? 6.634 -7.179 -5.364 1.00 91.75 69 TYR A N 1
ATOM 521 C CA . TYR A 1 69 ? 6.551 -8.539 -4.827 1.00 91.75 69 TYR A CA 1
ATOM 522 C C . TYR A 1 69 ? 7.010 -8.613 -3.369 1.00 91.75 69 TYR A C 1
ATOM 524 O O . TYR A 1 69 ? 6.401 -9.323 -2.569 1.00 91.75 69 TYR A O 1
ATOM 532 N N . GLU A 1 70 ? 8.039 -7.847 -3.002 1.00 90.94 70 GLU A N 1
ATOM 533 C CA . GLU A 1 70 ? 8.460 -7.707 -1.604 1.00 90.94 70 GLU A CA 1
ATOM 534 C C . GLU A 1 70 ? 7.328 -7.125 -0.750 1.00 90.94 70 GLU A C 1
ATOM 536 O O . GLU A 1 70 ? 7.018 -7.659 0.314 1.00 90.94 70 GLU A O 1
ATOM 541 N N . THR A 1 71 ? 6.645 -6.088 -1.241 1.00 91.25 71 THR A N 1
ATOM 542 C CA . THR A 1 71 ? 5.514 -5.470 -0.538 1.00 91.25 71 THR A CA 1
ATOM 543 C C . THR A 1 71 ? 4.335 -6.433 -0.404 1.00 91.25 71 THR A C 1
ATOM 545 O O . THR A 1 71 ? 3.729 -6.505 0.666 1.00 91.25 71 THR A O 1
ATOM 548 N N . PHE A 1 72 ? 4.037 -7.236 -1.431 1.00 91.88 72 PHE A N 1
ATOM 549 C CA . PHE A 1 72 ? 3.046 -8.309 -1.306 1.00 91.88 72 PHE A CA 1
ATOM 550 C C . PHE A 1 72 ? 3.434 -9.326 -0.237 1.00 91.88 72 PHE A C 1
ATOM 552 O O . PHE A 1 72 ? 2.580 -9.742 0.543 1.00 91.88 72 PHE A O 1
ATOM 559 N N . HIS A 1 73 ? 4.711 -9.692 -0.147 1.00 91.25 73 HIS A N 1
ATOM 560 C 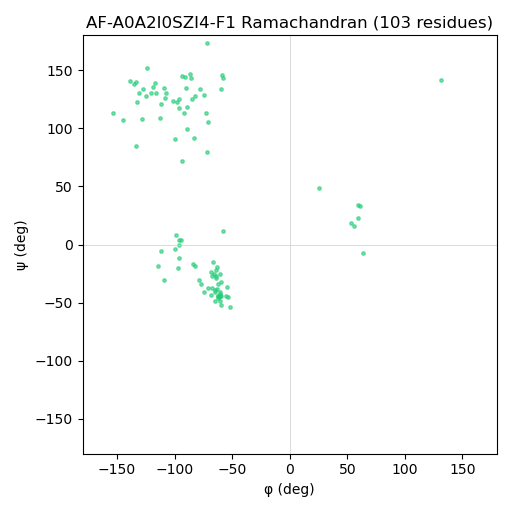CA . HIS A 1 73 ? 5.178 -10.623 0.875 1.00 91.25 73 HIS A CA 1
ATOM 561 C C . HIS A 1 73 ? 4.975 -10.078 2.300 1.00 91.25 73 HIS A C 1
ATOM 563 O O . HIS A 1 73 ? 4.634 -10.832 3.210 1.00 91.25 73 HIS A O 1
ATOM 569 N N . LEU A 1 74 ? 5.098 -8.760 2.501 1.00 90.38 74 LEU A N 1
ATOM 570 C CA . LEU A 1 74 ? 4.825 -8.121 3.796 1.00 90.38 74 LEU A CA 1
ATOM 571 C C . LEU A 1 74 ? 3.358 -8.241 4.238 1.00 90.38 74 LEU A C 1
ATOM 573 O O . LEU A 1 74 ? 3.077 -8.142 5.434 1.00 90.38 74 LEU A O 1
ATOM 577 N N . SER A 1 75 ? 2.426 -8.460 3.305 1.00 87.56 75 SER A N 1
ATOM 578 C CA . SER A 1 75 ? 0.993 -8.515 3.613 1.00 87.56 75 SER A CA 1
ATOM 579 C C . SER A 1 75 ? 0.598 -9.694 4.508 1.00 87.56 75 SER A C 1
ATOM 581 O O . SER A 1 75 ? -0.374 -9.570 5.253 1.00 87.56 75 SER A O 1
ATOM 583 N N . ASP A 1 76 ? 1.366 -10.787 4.498 1.00 87.88 76 ASP A N 1
ATOM 584 C CA . ASP A 1 76 ? 1.088 -12.001 5.282 1.00 87.88 76 ASP A CA 1
ATOM 585 C C . ASP A 1 76 ? 1.922 -12.083 6.577 1.00 87.88 76 ASP A C 1
ATOM 587 O O . ASP A 1 76 ? 1.744 -12.966 7.415 1.00 87.88 76 ASP A O 1
ATOM 591 N N . LEU A 1 77 ? 2.836 -11.129 6.797 1.00 91.50 77 LEU A N 1
ATOM 592 C CA . LEU A 1 77 ? 3.649 -11.094 8.011 1.00 91.50 77 LEU A CA 1
ATOM 593 C C . LEU A 1 77 ? 2.873 -10.440 9.169 1.00 91.50 77 LEU A C 1
ATOM 595 O O . LEU A 1 77 ? 2.451 -9.289 9.035 1.00 91.50 77 LEU A O 1
ATOM 599 N N . PRO A 1 78 ? 2.764 -11.067 10.359 1.00 86.81 78 PRO A N 1
ATOM 600 C CA . PRO A 1 78 ? 1.944 -10.552 11.467 1.00 86.81 78 PRO A CA 1
ATOM 601 C C . PRO A 1 78 ? 2.265 -9.110 11.896 1.00 86.81 78 PRO A C 1
ATOM 603 O O . PRO A 1 78 ? 1.376 -8.320 12.227 1.00 86.81 78 PRO A O 1
ATOM 606 N N . SER A 1 79 ? 3.547 -8.743 11.866 1.00 89.31 79 SER A N 1
ATOM 607 C CA . SER A 1 79 ? 4.011 -7.415 12.281 1.00 89.31 79 SER A CA 1
ATOM 608 C C . SER A 1 79 ? 3.866 -6.345 11.195 1.00 89.31 79 SER A C 1
ATOM 610 O O . SER A 1 79 ? 3.861 -5.160 11.523 1.00 89.31 79 SER A O 1
ATOM 612 N N . TYR A 1 80 ? 3.707 -6.736 9.927 1.00 90.31 80 TYR A N 1
ATOM 613 C CA . TYR A 1 80 ? 3.678 -5.821 8.777 1.00 90.31 80 TYR A CA 1
ATOM 614 C C . TYR A 1 80 ? 2.322 -5.782 8.068 1.00 90.31 80 TYR A C 1
ATOM 616 O O . TYR A 1 80 ? 2.023 -4.806 7.384 1.00 90.31 80 TYR A O 1
ATOM 624 N N . THR A 1 81 ? 1.474 -6.788 8.287 1.00 91.69 81 THR A N 1
ATOM 625 C CA . THR A 1 81 ? 0.163 -6.888 7.655 1.00 91.69 81 THR A CA 1
ATOM 626 C C . THR A 1 81 ? -0.723 -5.697 7.999 1.00 91.69 81 THR A C 1
ATOM 628 O O . THR A 1 81 ? -0.855 -5.300 9.165 1.00 91.69 81 THR A O 1
ATOM 631 N N . THR A 1 82 ? -1.356 -5.146 6.970 1.00 91.44 82 THR A N 1
ATOM 632 C CA . THR A 1 82 ? -2.383 -4.103 7.057 1.00 91.44 82 THR A CA 1
ATOM 633 C C . THR A 1 82 ? -3.798 -4.682 6.966 1.00 91.44 82 THR A C 1
ATOM 635 O O . THR A 1 82 ? -4.762 -3.922 6.915 1.00 91.44 82 THR A O 1
ATOM 638 N N . ASN A 1 83 ? -3.939 -6.018 6.995 1.00 90.25 83 ASN A N 1
ATOM 639 C CA . ASN A 1 83 ? -5.195 -6.761 6.811 1.00 90.25 83 ASN A CA 1
ATOM 640 C C . ASN A 1 83 ? -5.891 -6.512 5.457 1.00 90.25 83 ASN A C 1
ATOM 642 O O . ASN A 1 83 ? -7.097 -6.724 5.325 1.00 90.25 83 ASN A O 1
ATOM 646 N N . GLY A 1 84 ? -5.133 -6.080 4.448 1.00 87.44 84 GLY A N 1
ATOM 647 C CA . GLY A 1 84 ? -5.616 -5.892 3.085 1.00 87.44 84 GLY A CA 1
ATOM 648 C C . GLY A 1 84 ? -5.226 -4.537 2.507 1.00 87.44 84 GLY A C 1
ATOM 649 O O . GLY A 1 84 ? -5.230 -3.512 3.183 1.00 87.44 84 GLY A O 1
ATOM 650 N N . THR A 1 85 ? -4.887 -4.536 1.224 1.00 92.12 85 THR A N 1
ATOM 651 C CA . THR A 1 85 ? -4.558 -3.339 0.445 1.00 92.12 85 THR A CA 1
ATOM 652 C C . THR A 1 85 ? -5.259 -3.435 -0.897 1.00 92.12 85 THR A C 1
ATOM 654 O O . THR A 1 85 ? -5.301 -4.506 -1.501 1.00 92.12 85 THR A O 1
ATOM 657 N N . ILE A 1 86 ? -5.824 -2.324 -1.365 1.00 93.62 86 ILE A N 1
ATOM 658 C CA . ILE A 1 86 ? -6.410 -2.266 -2.704 1.00 93.62 86 ILE A CA 1
ATOM 659 C C . ILE A 1 86 ? -5.317 -1.848 -3.679 1.00 93.62 86 ILE A C 1
ATOM 661 O O . ILE A 1 86 ? -4.790 -0.744 -3.579 1.00 93.62 86 ILE A O 1
ATOM 665 N N . HIS A 1 87 ? -5.016 -2.715 -4.639 1.00 93.19 87 HIS A N 1
ATOM 666 C CA . HIS A 1 87 ? -4.084 -2.425 -5.722 1.00 93.19 87 HIS A CA 1
ATOM 667 C C . HIS A 1 87 ? -4.871 -2.086 -6.985 1.00 93.19 87 HIS A C 1
ATOM 669 O O . HIS A 1 87 ? -5.700 -2.875 -7.442 1.00 93.19 87 HIS A O 1
ATOM 675 N N . VAL A 1 88 ? -4.619 -0.910 -7.550 1.00 92.69 88 VAL A N 1
ATOM 676 C CA . VAL A 1 88 ? -5.217 -0.462 -8.808 1.00 92.69 88 VAL A CA 1
ATOM 677 C C . VAL A 1 88 ? -4.113 -0.376 -9.847 1.00 92.69 88 VAL A C 1
ATOM 679 O O . VAL A 1 88 ? -3.267 0.512 -9.798 1.00 92.69 88 VAL A O 1
ATOM 682 N N . VAL A 1 89 ? -4.133 -1.300 -10.804 1.00 91.00 89 VAL A N 1
ATOM 683 C CA . VAL A 1 89 ? -3.197 -1.285 -11.930 1.00 91.00 89 VAL A CA 1
ATOM 684 C C . VAL A 1 89 ? -3.829 -0.515 -13.080 1.00 91.00 89 VAL A C 1
ATOM 686 O O . VAL A 1 89 ? -4.820 -0.949 -13.671 1.00 91.00 89 VAL A O 1
ATOM 689 N N . VAL A 1 90 ? -3.247 0.633 -13.411 1.00 89.25 90 VAL A N 1
ATOM 690 C CA . VAL A 1 90 ? -3.622 1.407 -14.592 1.00 89.25 90 VAL A CA 1
ATOM 691 C C . VAL A 1 90 ? -2.885 0.815 -15.786 1.00 89.25 90 VAL A C 1
ATOM 693 O O . VAL A 1 90 ? -1.749 1.177 -16.076 1.00 89.25 90 VAL A O 1
ATOM 696 N N . ASN A 1 91 ? -3.542 -0.131 -16.458 1.00 86.56 91 ASN A N 1
ATOM 697 C CA . ASN A 1 91 ? -3.001 -0.800 -17.633 1.00 86.56 91 ASN A CA 1
ATOM 698 C C . ASN A 1 91 ? -3.371 -0.042 -18.909 1.00 86.56 91 ASN A C 1
ATOM 700 O O . ASN A 1 91 ? -4.484 -0.170 -19.421 1.00 86.56 91 ASN A O 1
ATOM 704 N N . ASN A 1 92 ? -2.429 0.746 -19.417 1.00 83.06 92 ASN A N 1
ATOM 705 C CA . ASN A 1 92 ? -2.606 1.506 -20.653 1.00 83.06 92 ASN A CA 1
ATOM 706 C C . ASN A 1 92 ? -2.023 0.792 -21.892 1.00 83.06 92 ASN A C 1
ATOM 708 O O . ASN A 1 92 ? -2.072 1.364 -22.978 1.00 83.06 92 ASN A O 1
ATOM 712 N N . GLN A 1 93 ? -1.503 -0.437 -21.744 1.00 72.06 93 GLN A N 1
ATOM 713 C CA . GLN A 1 93 ? -0.884 -1.264 -22.796 1.00 72.06 93 GLN A CA 1
ATOM 714 C C . GLN A 1 93 ? 0.290 -0.599 -23.536 1.00 72.06 93 GLN A C 1
ATOM 716 O O . GLN A 1 93 ? 0.695 -1.054 -24.609 1.00 72.06 93 GLN A O 1
ATOM 721 N N . VAL A 1 94 ? 0.851 0.478 -22.982 1.00 67.56 94 VAL A N 1
ATOM 722 C CA . VAL A 1 94 ? 1.961 1.218 -23.577 1.00 67.56 94 VAL A CA 1
ATOM 723 C C . VAL A 1 94 ? 3.051 1.366 -22.535 1.00 67.56 94 VAL A C 1
ATOM 725 O O . VAL A 1 94 ? 2.957 2.165 -21.611 1.00 67.56 94 VAL A O 1
ATOM 728 N N . THR A 1 95 ? 4.139 0.635 -22.737 1.00 55.62 95 THR A N 1
ATOM 729 C CA . THR A 1 95 ? 5.385 0.860 -22.012 1.00 55.62 95 THR A CA 1
ATOM 730 C C . THR A 1 95 ? 6.275 1.739 -22.878 1.00 55.62 95 THR A C 1
ATOM 732 O O . THR A 1 95 ? 6.644 1.345 -23.989 1.00 55.62 95 THR A O 1
ATOM 735 N N . SER A 1 96 ? 6.627 2.945 -22.417 1.00 54.84 96 SER A N 1
ATOM 736 C CA . SER A 1 96 ? 7.671 3.709 -23.112 1.00 54.84 96 SER A CA 1
ATOM 737 C C . SER A 1 96 ? 8.961 2.872 -23.113 1.00 54.84 96 SER A C 1
ATOM 739 O O . SER A 1 96 ? 9.189 2.105 -22.180 1.00 54.84 96 SER A O 1
ATOM 741 N N . ARG A 1 97 ? 9.780 2.953 -24.174 1.00 49.41 97 ARG A N 1
ATOM 742 C CA . ARG A 1 97 ? 10.920 2.048 -24.480 1.00 49.41 97 ARG A CA 1
ATOM 743 C C . ARG A 1 97 ? 12.031 1.934 -23.405 1.00 49.41 97 ARG A C 1
ATOM 745 O O . ARG A 1 97 ? 13.075 1.353 -23.675 1.00 49.41 97 ARG A O 1
ATOM 752 N N . GLY A 1 98 ? 11.810 2.446 -22.201 1.00 48.62 98 GLY A N 1
ATOM 753 C CA . GLY A 1 98 ? 12.470 2.059 -20.962 1.00 48.62 98 GLY A CA 1
ATOM 754 C C . GLY A 1 98 ? 11.542 2.362 -19.782 1.00 48.62 98 GLY A C 1
ATOM 755 O O . GLY A 1 98 ? 11.262 3.527 -19.535 1.00 48.62 98 GLY A O 1
ATOM 756 N N . PHE A 1 99 ? 11.050 1.322 -19.095 1.00 47.12 99 PHE A N 1
ATOM 757 C CA . PHE A 1 99 ? 10.465 1.313 -17.737 1.00 47.12 99 PHE A CA 1
ATOM 758 C C . PHE A 1 99 ? 9.836 2.616 -17.200 1.00 47.12 99 PHE A C 1
ATOM 760 O O . PHE A 1 99 ? 10.112 3.025 -16.075 1.00 47.12 99 PHE A O 1
ATOM 767 N N . SER A 1 100 ? 8.981 3.286 -17.965 1.00 48.56 100 SER A N 1
ATOM 768 C CA . SER A 1 100 ? 8.348 4.525 -17.514 1.00 48.56 100 SER A CA 1
ATOM 769 C C . SER A 1 100 ? 6.861 4.468 -17.825 1.00 48.56 100 SER A C 1
ATOM 771 O O . SER A 1 100 ? 6.393 4.962 -18.850 1.00 48.56 100 SER A O 1
ATOM 773 N N . ASN A 1 101 ? 6.125 3.841 -16.903 1.00 49.28 101 ASN A N 1
ATOM 774 C CA . ASN A 1 101 ? 4.709 4.126 -16.713 1.00 49.28 101 ASN A CA 1
ATOM 775 C C . ASN A 1 101 ? 4.638 5.064 -15.505 1.00 49.28 101 ASN A C 1
ATOM 777 O O . ASN A 1 101 ? 4.627 4.628 -14.357 1.00 49.28 101 ASN A O 1
ATOM 781 N N . HIS A 1 102 ? 4.683 6.372 -15.769 1.00 50.28 102 HIS A N 1
ATOM 782 C CA . HIS A 1 102 ? 4.545 7.413 -14.751 1.00 50.28 102 HIS A CA 1
ATOM 783 C C . HIS A 1 102 ? 3.102 7.485 -14.247 1.00 50.28 102 HIS A C 1
ATOM 785 O O . HIS A 1 102 ? 2.354 8.365 -14.652 1.00 50.28 102 HIS A O 1
ATOM 791 N N . PHE A 1 103 ? 2.720 6.585 -13.349 1.00 39.69 103 PHE A N 1
ATOM 792 C CA . PHE A 1 103 ? 1.635 6.831 -12.408 1.00 39.69 103 PHE A CA 1
ATOM 793 C C . PHE A 1 103 ? 1.981 6.158 -11.088 1.00 39.69 103 PHE A C 1
ATOM 795 O O . PHE A 1 103 ? 1.957 4.940 -10.976 1.00 39.69 103 PHE A O 1
ATOM 802 N N . VAL A 1 104 ? 2.321 6.990 -10.110 1.00 44.81 104 VAL A N 1
ATOM 803 C CA . VAL A 1 104 ? 2.428 6.619 -8.704 1.00 44.81 104 VAL A CA 1
ATOM 804 C C . VAL A 1 104 ? 1.683 7.712 -7.944 1.00 44.81 104 VAL A C 1
ATOM 806 O O . VAL A 1 104 ? 1.973 8.900 -8.127 1.00 44.81 104 VAL A O 1
ATOM 809 N N . CYS A 1 105 ? 0.683 7.314 -7.167 1.00 38.62 105 CYS A N 1
ATOM 810 C CA . CYS A 1 105 ? -0.056 8.147 -6.222 1.00 38.62 105 CYS A CA 1
ATOM 811 C C . CYS A 1 105 ? -0.320 7.317 -4.969 1.00 38.62 105 CYS A C 1
ATOM 813 O O . CYS A 1 105 ? -0.865 6.205 -5.136 1.00 38.62 105 CYS A O 1
#

InterPro domains:
  IPR001017 Dehydrogenase, E1 component [PF00676] (17-93)
  IPR011603 2-oxoglutarate dehydrogenase E1 component [PTHR23152] (1-95)
  IPR029061 Thiamin diphosphate-binding fold [SSF52518] (16-94)

Secondary structure (DSSP, 8-state):
-EEEEE-TTT--EEEEE-----SSTTTTHHHHHHHHHHHHHHTT-TTSSS--EEEEEEHHHHHH-HHHHHHHHHTTSTTT--S-EEEEEE--S--BTTTB-----

Organism: NCBI:txid1758121

Foldseek 3Di:
DWDWDQDPVPRDIDIDDDDDDDQPFPPCLLVQLVVQLVVCVVVVNLQLPRGEAEWEHEPLCCVPPPSNVVSVVLCPPSSRNSNDYHYHYPYPVDDDPPRDPPDTD

Mean predicted aligned error: 6.33 Å